Protein AF-A0A838S1E1-F1 (afdb_monomer_lite)

Secondary structure (DSSP, 8-state):
-----PPP-PPPTHHHHHHHHHHHHHHHHTTS-SSTT---SSEEEEEEEEEEEETTEEEEEEEEEEEETT--------TTSSHHHHHHHHTTSS--SEEEEEETTEE-TT--HHHHHTTT-----SS----TTS-HHHHHHTT-S--GGGSHHHHH--

Radius of gyration: 21.14 Å; chains: 1; bounding box: 51×44×70 Å

Foldseek 3Di:
DDDDPDDDDDPDPVVVVLVVLAVVQCVQCVPWDPDQQTDHPAFQKKWAQFWADDPHRTQDGHHIDTDHPSDDDDDDDDPSNNPVVVVCQLQLVDATPDTFMDGNNHTPHNPHNVVSVVVPRDDDDPDPPQPPVDDPVVSVVVVDPDPLVVDPVSVVVD

Sequence (158 aa):
MPADDSPADTPSALGEQGVDRAAAARATLASVPAEPGAAKPDPILVMDGLIRAFGGLTAVDVEHLEIQRGCITGLIGPNGAGKTTLFNLLTGFDRANTGSWAYEGRSLSRLPPHRVARRGVVRTFQLTKALAKLTVLDNMRLGATGQSGESFLGALFT

pLDDT: mean 77.86, std 14.5, range [39.38, 93.69]

Structure (mmCIF, N/CA/C/O backbone):
data_AF-A0A838S1E1-F1
#
_entry.id   AF-A0A838S1E1-F1
#
loop_
_atom_site.group_PDB
_atom_site.id
_atom_site.type_symbol
_atom_site.label_atom_id
_atom_site.label_alt_id
_atom_site.label_comp_id
_atom_site.label_asym_id
_atom_site.label_entity_id
_atom_site.label_seq_id
_atom_site.pdbx_PDB_ins_code
_atom_site.Cartn_x
_atom_site.Cartn_y
_atom_site.Cartn_z
_atom_site.occupancy
_atom_site.B_iso_or_equiv
_atom_site.auth_seq_id
_atom_site.auth_comp_id
_atom_site.auth_asym_id
_atom_site.auth_atom_id
_atom_site.pdbx_PDB_model_num
ATOM 1 N N . MET A 1 1 ? -6.204 7.103 53.881 1.00 48.97 1 MET A N 1
ATOM 2 C CA . MET A 1 1 ? -6.761 6.854 52.537 1.00 48.97 1 MET A CA 1
ATOM 3 C C . MET A 1 1 ? -6.583 5.373 52.256 1.00 48.97 1 MET A C 1
ATOM 5 O O . MET A 1 1 ? -5.439 4.937 52.340 1.00 48.97 1 MET A O 1
ATOM 9 N N . PRO A 1 2 ? -7.653 4.586 52.070 1.00 39.38 2 PRO A N 1
ATOM 10 C CA . PRO A 1 2 ? -7.511 3.183 51.703 1.00 39.38 2 PRO A CA 1
ATOM 11 C C . PRO A 1 2 ? -7.062 3.074 50.240 1.00 39.38 2 PRO A C 1
ATOM 13 O O . PRO A 1 2 ? -7.379 3.945 49.430 1.00 39.38 2 PRO A O 1
ATOM 16 N N . ALA A 1 3 ? -6.265 2.047 49.955 1.00 47.91 3 ALA A N 1
ATOM 17 C CA . ALA A 1 3 ? -5.742 1.744 48.633 1.00 47.91 3 ALA A CA 1
ATOM 18 C C . ALA A 1 3 ? -6.877 1.348 47.677 1.00 47.91 3 ALA A C 1
ATOM 20 O O . ALA A 1 3 ? -7.811 0.647 48.062 1.00 47.91 3 ALA A O 1
ATOM 21 N N . ASP A 1 4 ? -6.774 1.848 46.452 1.00 48.44 4 ASP A N 1
ATOM 22 C CA . ASP A 1 4 ? -7.664 1.588 45.329 1.00 48.44 4 ASP A CA 1
ATOM 23 C C . ASP A 1 4 ? -7.333 0.199 44.753 1.00 48.44 4 ASP A C 1
ATOM 25 O O . ASP A 1 4 ? -6.337 0.032 44.047 1.00 48.44 4 ASP A O 1
ATOM 29 N N . ASP A 1 5 ? -8.117 -0.817 45.125 1.00 52.19 5 ASP A N 1
ATOM 30 C CA . ASP A 1 5 ? -8.078 -2.153 44.517 1.00 52.19 5 ASP A CA 1
ATOM 31 C C . ASP A 1 5 ? -8.711 -2.066 43.117 1.00 52.19 5 ASP A C 1
ATOM 33 O O . ASP A 1 5 ? -9.897 -2.333 42.911 1.00 52.19 5 ASP A O 1
ATOM 37 N N . SER A 1 6 ? -7.913 -1.652 42.131 1.00 52.19 6 SER A N 1
ATOM 38 C CA . SER A 1 6 ? -8.286 -1.766 40.720 1.00 52.19 6 SER A CA 1
ATOM 39 C C . SER A 1 6 ? -8.284 -3.247 40.304 1.00 52.19 6 SER A C 1
ATOM 41 O O . SER A 1 6 ? -7.267 -3.923 40.480 1.00 52.19 6 SER A O 1
ATOM 43 N N . PRO A 1 7 ? -9.382 -3.782 39.737 1.00 46.78 7 PRO A N 1
ATOM 44 C CA . PRO A 1 7 ? -9.420 -5.159 39.263 1.00 46.78 7 PRO A CA 1
ATOM 45 C C . PRO A 1 7 ? -8.443 -5.345 38.098 1.00 46.78 7 PRO A C 1
ATOM 47 O O . PRO A 1 7 ? -8.386 -4.531 37.177 1.00 46.78 7 PRO A O 1
ATOM 50 N N . ALA A 1 8 ? -7.671 -6.429 38.166 1.00 48.38 8 ALA A N 1
ATOM 51 C CA . ALA A 1 8 ? -6.678 -6.817 37.175 1.00 48.38 8 ALA A CA 1
ATOM 52 C C . ALA A 1 8 ? -7.254 -6.839 35.747 1.00 48.38 8 ALA A C 1
ATOM 54 O O . ALA A 1 8 ? -8.333 -7.390 35.510 1.00 48.38 8 ALA A O 1
ATOM 55 N N . ASP A 1 9 ? -6.489 -6.272 34.809 1.00 48.88 9 ASP A N 1
ATOM 56 C CA . ASP A 1 9 ? -6.715 -6.343 33.365 1.00 48.88 9 ASP A CA 1
ATOM 57 C C . ASP A 1 9 ? -7.001 -7.791 32.951 1.00 48.88 9 ASP A C 1
ATOM 59 O O . ASP A 1 9 ? -6.117 -8.650 32.912 1.00 48.88 9 ASP A O 1
ATOM 63 N N . THR A 1 10 ? -8.263 -8.071 32.632 1.00 47.47 10 THR A N 1
ATOM 64 C CA . THR A 1 10 ? -8.626 -9.324 31.974 1.00 47.47 10 THR A CA 1
ATOM 65 C C . THR A 1 10 ? -8.021 -9.286 30.569 1.00 47.47 10 THR A C 1
ATOM 67 O O . THR A 1 10 ? -8.287 -8.324 29.840 1.00 47.47 10 THR A O 1
ATOM 70 N N . PRO A 1 11 ? -7.211 -10.280 30.154 1.00 43.88 11 PRO A N 1
ATOM 71 C CA . PRO A 1 11 ? -6.632 -10.295 28.819 1.00 43.88 11 PRO A CA 1
ATOM 72 C C . PRO A 1 11 ? -7.745 -10.201 27.772 1.00 43.88 11 PRO A C 1
ATOM 74 O O . PRO A 1 11 ? -8.660 -11.019 27.708 1.00 43.88 11 PRO A O 1
ATOM 77 N N . SER A 1 12 ? -7.680 -9.130 26.984 1.00 47.31 12 SER A N 1
ATOM 78 C CA . SER A 1 12 ? -8.642 -8.804 25.939 1.00 47.31 12 SER A CA 1
ATOM 79 C C . SER A 1 12 ? -8.772 -9.955 24.937 1.00 47.31 12 SER A C 1
ATOM 81 O O . SER A 1 12 ? -7.791 -10.344 24.300 1.00 47.31 12 SER A O 1
ATOM 83 N N . ALA A 1 13 ? -10.001 -10.436 24.728 1.00 45.81 13 ALA A N 1
ATOM 84 C CA . ALA A 1 13 ? -10.375 -11.455 23.739 1.00 45.81 13 ALA A CA 1
ATOM 85 C C . ALA A 1 13 ? -9.948 -11.127 22.285 1.00 45.81 13 ALA A C 1
ATOM 87 O O . ALA A 1 13 ? -10.034 -11.972 21.396 1.00 45.81 13 ALA A O 1
ATOM 88 N N . LEU A 1 14 ? -9.463 -9.906 22.025 1.00 48.88 14 LEU A N 1
ATOM 89 C CA . LEU A 1 14 ? -8.855 -9.503 20.754 1.00 48.88 14 LEU A CA 1
ATOM 90 C C . LEU A 1 14 ? -7.480 -10.156 20.517 1.00 48.88 14 LEU A C 1
ATOM 92 O O . LEU A 1 14 ? -7.092 -10.343 19.364 1.00 48.88 14 LEU A O 1
ATOM 96 N N . GLY A 1 15 ? -6.748 -10.506 21.581 1.00 47.75 15 GLY A N 1
ATOM 97 C CA . GLY A 1 15 ? -5.414 -11.107 21.491 1.00 47.75 15 GLY A CA 1
ATOM 98 C C . GLY A 1 15 ? -5.441 -12.542 20.964 1.00 47.75 15 GLY A C 1
ATOM 99 O O . GLY A 1 15 ? -4.687 -12.878 20.052 1.00 47.75 15 GLY A O 1
ATOM 100 N N . GLU A 1 16 ? -6.360 -13.366 21.468 1.00 52.41 16 GLU A N 1
ATOM 101 C CA . GLU A 1 16 ? -6.484 -14.774 21.064 1.00 52.41 16 GLU A CA 1
ATOM 102 C C . GLU A 1 16 ? -6.989 -14.914 19.619 1.00 52.41 16 GLU A C 1
ATOM 104 O O . GLU A 1 16 ? -6.443 -15.693 18.838 1.00 52.41 16 GLU A O 1
ATOM 109 N N . GLN A 1 17 ? -7.936 -14.062 19.205 1.00 58.09 17 GLN A N 1
ATOM 110 C CA . GLN A 1 17 ? -8.415 -14.005 17.816 1.00 58.09 17 GLN A CA 1
ATOM 111 C C . GLN A 1 17 ? -7.329 -13.556 16.822 1.00 58.09 17 GLN A C 1
ATOM 113 O O . GLN A 1 17 ? -7.362 -13.932 15.649 1.00 58.09 17 GLN A O 1
ATOM 118 N N . GLY A 1 18 ? -6.376 -12.726 17.258 1.00 60.50 18 GLY A N 1
ATOM 119 C CA . GLY A 1 18 ? -5.276 -12.251 16.415 1.00 60.50 18 GLY A CA 1
ATOM 120 C C . GLY A 1 18 ? -4.251 -13.342 16.100 1.00 60.50 18 GLY A C 1
ATOM 121 O O . GLY A 1 18 ? -3.780 -13.435 14.964 1.00 60.50 18 GLY A O 1
ATOM 122 N N . VAL A 1 19 ? -3.936 -14.188 17.085 1.00 65.00 19 VAL A N 1
ATOM 123 C CA . VAL A 1 19 ? -2.981 -15.297 16.935 1.00 65.00 19 VAL A CA 1
ATOM 124 C C . VAL A 1 19 ? -3.548 -16.388 16.024 1.00 65.00 19 VAL A C 1
ATOM 126 O O . VAL A 1 19 ? -2.849 -16.846 15.119 1.00 65.00 19 VAL A O 1
ATOM 129 N N . ASP A 1 20 ? -4.826 -16.732 16.194 1.00 75.25 20 ASP A N 1
ATOM 130 C CA . ASP A 1 20 ? -5.512 -17.734 15.369 1.00 75.25 20 ASP A CA 1
ATOM 131 C C . ASP A 1 20 ? -5.580 -17.308 13.887 1.00 75.25 20 ASP A C 1
ATOM 133 O O . ASP A 1 20 ? -5.198 -18.047 12.976 1.00 75.25 20 ASP A O 1
ATOM 137 N N . ARG A 1 21 ? -5.904 -16.032 13.626 1.00 76.56 21 ARG A N 1
ATOM 138 C CA . ARG A 1 21 ? -5.889 -15.467 12.262 1.00 76.56 21 ARG A CA 1
ATOM 139 C C . ARG A 1 21 ? -4.508 -15.498 11.614 1.00 76.56 21 ARG A C 1
ATOM 141 O O . ARG A 1 21 ? -4.404 -15.774 10.421 1.00 76.56 21 ARG A O 1
ATOM 148 N N . ALA A 1 22 ? -3.448 -15.218 12.371 1.00 75.81 22 ALA A N 1
ATOM 149 C CA . ALA A 1 22 ? -2.085 -15.253 11.846 1.00 75.81 22 ALA A CA 1
ATOM 150 C C . ALA A 1 22 ? -1.634 -16.683 11.503 1.00 75.81 22 ALA A C 1
ATOM 152 O O . ALA A 1 22 ? -0.942 -16.881 10.501 1.00 75.81 22 ALA A O 1
ATOM 153 N N . ALA A 1 23 ? -2.030 -17.676 12.304 1.00 81.25 23 ALA A N 1
ATOM 154 C CA . ALA A 1 23 ? -1.767 -19.084 12.022 1.00 81.25 23 ALA A CA 1
ATOM 155 C C . ALA A 1 23 ? -2.521 -19.554 10.767 1.00 81.25 23 ALA A C 1
ATOM 157 O O . ALA A 1 23 ? -1.907 -20.123 9.862 1.00 81.25 23 ALA A O 1
ATOM 158 N N . ALA A 1 24 ? -3.812 -19.224 10.659 1.00 82.56 24 ALA A N 1
ATOM 159 C CA . ALA A 1 24 ? -4.626 -19.521 9.482 1.00 82.56 24 ALA A CA 1
ATOM 160 C C . ALA A 1 24 ? -4.062 -18.869 8.206 1.00 82.56 24 ALA A C 1
ATOM 162 O O . ALA A 1 24 ? -3.929 -19.529 7.179 1.00 82.56 24 ALA A O 1
ATOM 163 N N . ALA A 1 25 ? -3.640 -17.603 8.281 1.00 80.81 25 ALA A N 1
ATOM 164 C CA . ALA A 1 25 ? -2.997 -16.893 7.176 1.00 80.81 25 ALA A CA 1
ATOM 165 C C . ALA A 1 25 ? -1.723 -17.602 6.677 1.00 80.81 25 ALA A C 1
ATOM 167 O O . ALA A 1 25 ? -1.518 -17.740 5.469 1.00 80.81 25 ALA A O 1
ATOM 168 N N . ARG A 1 26 ? -0.872 -18.083 7.595 1.00 81.75 26 ARG A N 1
ATOM 169 C CA . ARG A 1 26 ? 0.338 -18.844 7.239 1.00 81.75 26 ARG A CA 1
ATOM 170 C C . ARG A 1 26 ? 0.004 -20.187 6.605 1.00 81.75 26 ARG A C 1
ATOM 172 O O . ARG A 1 26 ? 0.649 -20.550 5.630 1.00 81.75 26 ARG A O 1
ATOM 179 N N . ALA A 1 27 ? -0.991 -20.899 7.132 1.00 85.56 27 ALA A N 1
ATOM 180 C CA . ALA A 1 27 ? -1.429 -22.175 6.575 1.00 85.56 27 ALA A CA 1
ATOM 181 C C . ALA A 1 27 ? -1.945 -22.015 5.135 1.00 85.56 27 ALA A C 1
ATOM 183 O O . ALA A 1 27 ? -1.546 -22.774 4.256 1.00 85.56 27 ALA A O 1
ATOM 184 N N . THR A 1 28 ? -2.743 -20.977 4.868 1.00 85.12 28 THR A N 1
ATOM 185 C CA . THR A 1 28 ? -3.252 -20.661 3.522 1.00 85.12 28 THR A CA 1
ATOM 186 C C . THR A 1 28 ? -2.132 -20.335 2.532 1.00 85.12 28 THR A C 1
ATOM 188 O O . THR A 1 28 ? -2.229 -20.677 1.357 1.00 85.12 28 THR A O 1
ATOM 191 N N . LEU A 1 29 ? -1.057 -19.686 2.989 1.00 86.38 29 LEU A N 1
ATOM 192 C CA . LEU A 1 29 ? 0.087 -19.336 2.141 1.00 86.38 29 LEU A CA 1
ATOM 193 C C . LEU A 1 29 ? 1.152 -20.440 2.047 1.00 86.38 29 LEU A C 1
ATOM 195 O O . LEU A 1 29 ? 2.082 -20.297 1.260 1.00 86.38 29 LEU A O 1
ATOM 199 N N . ALA A 1 30 ? 1.036 -21.536 2.802 1.00 86.62 30 ALA A N 1
ATOM 200 C CA . ALA A 1 30 ? 2.058 -22.585 2.850 1.00 86.62 30 ALA A CA 1
ATOM 201 C C . ALA A 1 30 ? 2.256 -23.311 1.506 1.00 86.62 30 ALA A C 1
ATOM 203 O O . ALA A 1 30 ? 3.349 -23.798 1.228 1.00 86.62 30 ALA A O 1
ATOM 204 N N . SER A 1 31 ? 1.214 -23.377 0.676 1.00 84.81 31 SER A N 1
ATOM 205 C CA . SER A 1 31 ? 1.249 -23.984 -0.660 1.00 84.81 31 SER A CA 1
ATOM 206 C C . SER A 1 31 ? 1.616 -23.000 -1.777 1.00 84.81 31 SER A C 1
ATOM 208 O O . SER A 1 31 ? 1.732 -23.410 -2.930 1.00 84.81 31 SER A O 1
ATOM 210 N N . VAL A 1 32 ? 1.783 -21.710 -1.463 1.00 88.69 32 VAL A N 1
ATOM 211 C CA . VAL A 1 32 ? 2.047 -20.665 -2.458 1.00 88.69 32 VAL A CA 1
ATOM 212 C C . VAL A 1 32 ? 3.549 -20.602 -2.765 1.00 88.69 32 VAL A C 1
ATOM 214 O O . VAL A 1 32 ? 4.346 -20.439 -1.838 1.00 88.69 32 VAL A O 1
ATOM 217 N N . PRO A 1 33 ? 3.959 -20.668 -4.045 1.00 89.06 33 PRO A N 1
ATOM 218 C CA . PRO A 1 33 ? 5.354 -20.496 -4.438 1.00 89.06 33 PRO A CA 1
ATOM 219 C C . PRO A 1 33 ? 5.936 -19.152 -3.976 1.00 89.06 33 PRO A C 1
ATOM 221 O O . PRO A 1 33 ? 5.290 -18.105 -4.066 1.00 89.06 33 PRO A O 1
ATOM 224 N N . ALA A 1 34 ? 7.185 -19.165 -3.505 1.00 86.06 34 ALA A N 1
ATOM 225 C CA . ALA A 1 34 ? 7.914 -17.971 -3.072 1.00 86.06 34 ALA A CA 1
ATOM 226 C C . ALA A 1 34 ? 8.580 -17.241 -4.255 1.00 86.06 34 ALA A C 1
ATOM 228 O O . ALA A 1 34 ? 9.765 -16.915 -4.211 1.00 86.06 34 ALA A O 1
ATOM 229 N N . GLU A 1 35 ? 7.817 -17.003 -5.320 1.00 89.50 35 GLU A N 1
ATOM 230 C CA . GLU A 1 35 ? 8.267 -16.312 -6.529 1.00 89.50 35 GLU A CA 1
ATOM 231 C C . GLU A 1 35 ? 7.473 -15.013 -6.761 1.00 89.50 35 GLU A C 1
ATOM 233 O O . GLU A 1 35 ? 6.309 -14.903 -6.345 1.00 89.50 35 GLU A O 1
ATOM 238 N N . PRO A 1 36 ? 8.085 -13.991 -7.387 1.00 84.31 36 PRO A N 1
ATOM 239 C CA . PRO A 1 36 ? 7.375 -12.775 -7.768 1.00 84.31 36 PRO A CA 1
ATOM 240 C C . PRO A 1 36 ? 6.177 -13.099 -8.665 1.00 84.31 36 PRO A C 1
ATOM 242 O O . PRO A 1 36 ? 6.303 -13.862 -9.615 1.00 84.31 36 PRO A O 1
ATOM 245 N N . GLY A 1 37 ? 5.013 -12.524 -8.360 1.00 84.38 37 GLY A N 1
ATOM 246 C CA . GLY A 1 37 ? 3.801 -12.752 -9.152 1.00 84.38 37 GLY A CA 1
ATOM 247 C C . GLY A 1 37 ? 3.122 -14.109 -8.931 1.00 84.38 37 GLY A C 1
ATOM 248 O O . GLY A 1 37 ? 2.204 -14.437 -9.672 1.00 84.38 37 GLY A O 1
ATOM 249 N N . ALA A 1 38 ? 3.508 -14.898 -7.920 1.00 89.06 38 ALA A N 1
ATOM 250 C CA . ALA A 1 38 ? 2.787 -16.133 -7.609 1.00 89.06 38 ALA A CA 1
ATOM 251 C C . ALA A 1 38 ? 1.298 -15.863 -7.325 1.00 89.06 38 ALA A C 1
ATOM 253 O O . ALA A 1 38 ? 0.976 -15.017 -6.480 1.00 89.06 38 ALA A O 1
ATOM 254 N N . ALA A 1 39 ? 0.414 -16.635 -7.956 1.00 89.88 39 ALA A N 1
ATOM 255 C CA . ALA A 1 39 ? -1.023 -16.569 -7.717 1.00 89.88 39 ALA A CA 1
ATOM 256 C C . ALA A 1 39 ? -1.369 -16.894 -6.253 1.00 89.88 39 ALA A C 1
ATOM 258 O O . ALA A 1 39 ? -0.724 -17.723 -5.598 1.00 89.88 39 ALA A O 1
ATOM 259 N N . LYS A 1 40 ? -2.382 -16.218 -5.717 1.00 91.44 40 LYS A N 1
ATOM 260 C CA . LYS A 1 40 ? -2.868 -16.366 -4.345 1.00 91.44 40 LYS A CA 1
ATOM 261 C C . LYS A 1 40 ? -4.234 -17.071 -4.348 1.00 91.44 40 LYS A C 1
ATOM 263 O O . LYS A 1 40 ? -5.030 -16.832 -5.249 1.00 91.44 40 LYS A O 1
ATOM 268 N N . PRO A 1 41 ? -4.537 -17.932 -3.357 1.00 88.44 41 PRO A N 1
ATOM 269 C CA . PRO A 1 41 ? -5.815 -18.653 -3.304 1.00 88.44 41 PRO A CA 1
ATOM 270 C C . PRO A 1 41 ? -7.065 -17.761 -3.219 1.00 88.44 41 PRO A C 1
ATOM 272 O O . PRO A 1 41 ? -8.091 -18.093 -3.803 1.00 88.44 41 PRO A O 1
ATOM 275 N N . ASP A 1 42 ? -6.997 -16.645 -2.487 1.00 90.00 42 ASP A N 1
ATOM 276 C CA . ASP A 1 42 ? -8.068 -15.639 -2.405 1.00 90.00 42 ASP A CA 1
ATOM 277 C C . ASP A 1 42 ? -7.443 -14.229 -2.424 1.00 90.00 42 ASP A C 1
ATOM 279 O O . ASP A 1 42 ? -7.157 -13.641 -1.368 1.00 90.00 42 ASP A O 1
ATOM 283 N N . PRO A 1 43 ? -7.145 -13.695 -3.625 1.00 91.88 43 PRO A N 1
ATOM 284 C CA . PRO A 1 43 ? -6.534 -12.389 -3.767 1.00 91.88 43 PRO A CA 1
ATOM 285 C C . PRO A 1 43 ? -7.578 -11.295 -3.519 1.00 91.88 43 PRO A C 1
ATOM 287 O O . PRO A 1 43 ? -8.529 -11.106 -4.278 1.00 91.88 43 PRO A O 1
ATOM 290 N N . ILE A 1 44 ? -7.381 -10.514 -2.455 1.00 93.69 44 ILE A N 1
ATOM 291 C CA . ILE A 1 44 ? -8.214 -9.339 -2.180 1.00 93.69 44 ILE A CA 1
ATOM 292 C C . ILE A 1 44 ? -7.850 -8.173 -3.099 1.00 93.69 44 ILE A C 1
ATOM 294 O O . ILE A 1 44 ? -8.711 -7.361 -3.441 1.00 93.69 44 ILE A O 1
ATOM 298 N N . LEU A 1 45 ? -6.581 -8.077 -3.493 1.00 92.88 45 LEU A N 1
ATOM 299 C CA . LEU A 1 45 ? -6.076 -7.025 -4.360 1.00 92.88 45 LEU A CA 1
ATOM 300 C C . LEU A 1 45 ? -5.205 -7.643 -5.445 1.00 92.88 45 LEU A C 1
ATOM 302 O O . LEU A 1 45 ? -4.278 -8.388 -5.135 1.00 92.88 45 LEU A O 1
ATOM 306 N N . VAL A 1 46 ? -5.498 -7.293 -6.693 1.00 93.69 46 VAL A N 1
ATOM 307 C CA . VAL A 1 46 ? -4.779 -7.756 -7.884 1.00 93.69 46 VAL A CA 1
ATOM 308 C C . VAL A 1 46 ? -4.313 -6.535 -8.667 1.00 93.69 46 VAL A C 1
ATOM 310 O O . VAL A 1 46 ? -5.073 -5.572 -8.821 1.00 93.69 46 VAL A O 1
ATOM 313 N N . MET A 1 47 ? -3.065 -6.553 -9.125 1.00 92.94 47 MET A N 1
ATOM 314 C CA . MET A 1 47 ? -2.477 -5.532 -9.989 1.00 92.94 47 MET A CA 1
ATOM 315 C C . MET A 1 47 ? -1.848 -6.193 -11.209 1.00 92.94 47 MET A C 1
ATOM 317 O O . MET A 1 47 ? -1.037 -7.102 -11.052 1.00 92.94 47 MET A O 1
ATOM 321 N N . ASP A 1 48 ? -2.157 -5.666 -12.390 1.00 92.25 48 ASP A N 1
ATOM 322 C CA . ASP A 1 48 ? -1.680 -6.190 -13.670 1.00 92.25 48 ASP A CA 1
ATOM 323 C C . ASP A 1 48 ? -1.097 -5.061 -14.523 1.00 92.25 48 ASP A C 1
ATOM 325 O O . ASP A 1 48 ? -1.786 -4.079 -14.841 1.00 92.25 48 ASP A O 1
ATOM 329 N N . GLY A 1 49 ? 0.179 -5.202 -14.890 1.00 90.69 49 GLY A N 1
ATOM 330 C CA . GLY A 1 49 ? 0.918 -4.293 -15.770 1.00 90.69 49 GLY A CA 1
ATOM 331 C C . GLY A 1 49 ? 0.931 -2.840 -15.295 1.00 90.69 49 GLY A C 1
ATOM 332 O O . GLY A 1 49 ? 0.815 -1.917 -16.109 1.00 90.69 49 GLY A O 1
ATOM 333 N N . LEU A 1 50 ? 0.978 -2.622 -13.978 1.00 90.94 50 LEU A N 1
ATOM 334 C CA . LEU A 1 50 ? 0.834 -1.310 -13.361 1.00 90.94 50 LEU A CA 1
ATOM 335 C C . LEU A 1 50 ? 2.142 -0.521 -13.476 1.00 90.94 50 LEU A C 1
ATOM 337 O O . LEU A 1 50 ? 3.095 -0.762 -12.735 1.00 90.94 50 LEU A O 1
ATOM 341 N N . ILE A 1 51 ? 2.157 0.476 -14.363 1.00 91.50 51 ILE A N 1
ATOM 342 C CA . ILE A 1 51 ? 3.328 1.335 -14.578 1.00 91.50 51 ILE A CA 1
ATOM 343 C C . ILE A 1 51 ? 2.996 2.774 -14.203 1.00 91.50 51 ILE A C 1
ATOM 345 O O . ILE A 1 51 ? 1.976 3.339 -14.617 1.00 91.50 51 ILE A O 1
ATOM 349 N N . ARG A 1 52 ? 3.896 3.401 -13.442 1.00 90.25 52 ARG A N 1
ATOM 350 C CA . ARG A 1 52 ? 3.860 4.833 -13.142 1.00 90.25 52 ARG A CA 1
ATOM 351 C C . ARG A 1 52 ? 5.221 5.469 -13.387 1.00 90.25 52 ARG A C 1
ATOM 353 O O . ARG A 1 52 ? 6.197 5.126 -12.722 1.00 90.25 52 ARG A O 1
ATOM 360 N N . ALA A 1 53 ? 5.250 6.456 -14.276 1.00 89.94 53 ALA A N 1
ATOM 361 C CA . ALA A 1 53 ? 6.428 7.249 -14.596 1.00 89.94 53 ALA A CA 1
ATOM 362 C C . ALA A 1 53 ? 6.206 8.745 -14.319 1.00 89.94 53 ALA A C 1
ATOM 364 O O . ALA A 1 53 ? 5.116 9.280 -14.530 1.00 89.94 53 ALA A O 1
ATOM 365 N N . PHE A 1 54 ? 7.261 9.430 -13.878 1.00 86.94 54 PHE A N 1
ATOM 366 C CA . PHE A 1 54 ? 7.295 10.876 -13.659 1.00 86.94 54 PHE A CA 1
ATOM 367 C C . PHE A 1 54 ? 8.399 11.497 -14.509 1.00 86.94 54 PHE A C 1
ATOM 369 O O . PHE A 1 54 ? 9.572 11.212 -14.291 1.00 86.94 54 PHE A O 1
ATOM 376 N N . GLY A 1 55 ? 8.035 12.344 -15.477 1.00 78.44 55 GLY A N 1
ATOM 377 C CA . GLY A 1 55 ? 9.009 13.128 -16.252 1.00 78.44 55 GLY A CA 1
ATOM 378 C C . GLY A 1 55 ? 10.102 12.302 -16.947 1.00 78.44 55 GLY A C 1
ATOM 379 O O . GLY A 1 55 ? 11.206 12.801 -17.119 1.00 78.44 55 GLY A O 1
ATOM 380 N N . GLY A 1 56 ? 9.815 11.044 -17.302 1.00 79.31 56 GLY A N 1
ATOM 381 C CA . GLY A 1 56 ? 10.769 10.110 -17.917 1.00 79.31 56 GLY A CA 1
ATOM 382 C C . GLY A 1 56 ? 11.385 9.076 -16.966 1.00 79.31 56 GLY A C 1
ATOM 383 O O . GLY A 1 56 ? 11.995 8.124 -17.437 1.00 79.31 56 GLY A O 1
ATOM 384 N N . LEU A 1 57 ? 11.190 9.202 -15.649 1.00 85.38 57 LEU A N 1
ATOM 385 C CA . LEU A 1 57 ? 11.629 8.211 -14.663 1.00 85.38 57 LEU A CA 1
ATOM 386 C C . LEU A 1 57 ? 10.487 7.251 -14.311 1.00 85.38 57 LEU A C 1
ATOM 388 O O . LEU A 1 57 ? 9.478 7.679 -13.744 1.00 85.38 57 LEU A O 1
ATOM 392 N N . THR A 1 58 ? 10.651 5.956 -14.583 1.00 87.81 58 THR A N 1
ATOM 393 C CA . THR A 1 58 ? 9.722 4.916 -14.115 1.00 87.81 58 THR A CA 1
ATOM 394 C C . THR A 1 58 ? 9.879 4.731 -12.608 1.00 87.81 58 THR A C 1
ATOM 396 O O . THR A 1 58 ? 10.902 4.249 -12.134 1.00 87.81 58 THR A O 1
ATOM 399 N N . ALA A 1 59 ? 8.874 5.156 -11.842 1.00 88.50 59 ALA A N 1
ATOM 400 C CA . ALA A 1 59 ? 8.879 5.070 -10.384 1.00 88.50 59 ALA A CA 1
ATOM 401 C C . ALA A 1 59 ? 8.261 3.769 -9.865 1.00 88.50 59 ALA A C 1
ATOM 403 O O . ALA A 1 59 ? 8.617 3.329 -8.778 1.00 88.50 59 ALA A O 1
ATOM 404 N N . VAL A 1 60 ? 7.312 3.187 -10.599 1.00 90.50 60 VAL A N 1
ATOM 405 C CA . VAL A 1 60 ? 6.695 1.893 -10.285 1.00 90.50 60 VAL A CA 1
ATOM 406 C C . VAL A 1 60 ? 6.554 1.121 -11.584 1.00 90.50 60 VAL A C 1
ATOM 408 O O . VAL A 1 60 ? 6.017 1.661 -12.551 1.00 90.50 60 VAL A O 1
ATOM 411 N N . ASP A 1 61 ? 7.019 -0.121 -11.566 1.00 91.50 61 ASP A N 1
ATOM 412 C CA . ASP A 1 61 ? 6.873 -1.093 -12.641 1.00 91.50 61 ASP A CA 1
ATOM 413 C C . ASP A 1 61 ? 6.501 -2.434 -12.001 1.00 91.50 61 ASP A C 1
ATOM 415 O O . ASP A 1 61 ? 7.306 -3.033 -11.284 1.00 91.50 61 ASP A O 1
ATOM 419 N N . VAL A 1 62 ? 5.235 -2.826 -12.135 1.00 89.19 62 VAL A N 1
ATOM 420 C CA . VAL A 1 62 ? 4.696 -4.062 -11.561 1.00 89.19 62 VAL A CA 1
ATOM 421 C C . VAL A 1 62 ? 4.039 -4.850 -12.679 1.00 89.19 62 VAL A C 1
ATOM 423 O O . VAL A 1 62 ? 2.978 -4.467 -13.169 1.00 89.19 62 VAL A O 1
ATOM 426 N N . GLU A 1 63 ? 4.657 -5.967 -13.051 1.00 91.00 63 GLU A N 1
ATOM 427 C CA . GLU A 1 63 ? 4.117 -6.874 -14.063 1.00 91.00 63 GLU A CA 1
ATOM 428 C C . GLU A 1 63 ? 2.836 -7.551 -13.567 1.00 91.00 63 GLU A C 1
ATOM 430 O O . GLU A 1 63 ? 1.779 -7.392 -14.174 1.00 91.00 63 GLU A O 1
ATOM 435 N N . HIS A 1 64 ? 2.907 -8.235 -12.425 1.00 92.44 64 HIS A N 1
ATOM 436 C CA . HIS A 1 64 ? 1.754 -8.849 -11.779 1.00 92.44 64 HIS A CA 1
ATOM 437 C C . HIS A 1 64 ? 1.986 -8.962 -10.268 1.00 92.44 64 HIS A C 1
ATOM 439 O O . HIS A 1 64 ? 3.063 -9.364 -9.816 1.00 92.44 64 HIS A O 1
ATOM 445 N N . LEU A 1 65 ? 0.990 -8.575 -9.469 1.00 92.19 65 LEU A N 1
ATOM 446 C CA . LEU A 1 65 ? 1.057 -8.645 -8.011 1.00 92.19 65 LEU A CA 1
ATOM 447 C C . LEU A 1 65 ? -0.312 -8.935 -7.403 1.00 92.19 65 LEU A C 1
ATOM 449 O O . LEU A 1 65 ? -1.275 -8.203 -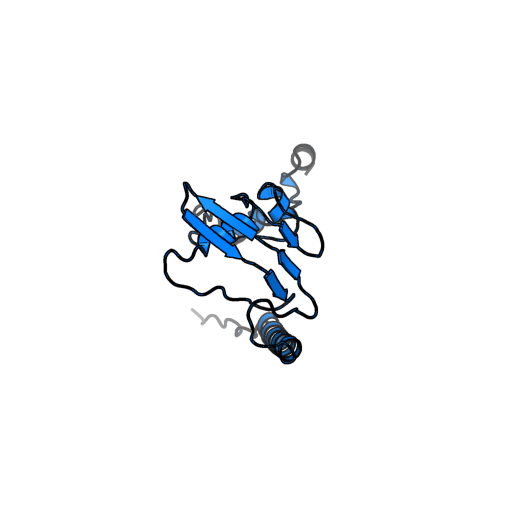7.630 1.00 92.19 65 LEU A O 1
ATOM 453 N N . GLU A 1 66 ? -0.346 -9.928 -6.519 1.00 93.31 66 GLU A N 1
ATOM 454 C CA . GLU A 1 66 ? -1.539 -10.314 -5.773 1.00 93.31 66 GLU A CA 1
ATOM 455 C C . GLU A 1 66 ? -1.316 -10.250 -4.261 1.00 93.31 66 GLU A C 1
ATOM 457 O O . GLU A 1 66 ? -0.301 -10.713 -3.727 1.00 93.31 66 GLU A O 1
ATOM 462 N N . ILE A 1 67 ? -2.301 -9.696 -3.555 1.00 92.25 67 ILE A N 1
ATOM 463 C CA . ILE A 1 67 ? -2.348 -9.626 -2.094 1.00 92.25 67 ILE A CA 1
ATOM 464 C C . ILE A 1 67 ? -3.462 -10.546 -1.607 1.00 92.25 67 ILE A C 1
ATOM 466 O O . ILE A 1 67 ? -4.618 -10.384 -1.988 1.00 92.25 67 ILE A O 1
ATOM 470 N N . GLN A 1 68 ? -3.115 -11.479 -0.724 1.00 91.38 68 GLN A N 1
ATOM 471 C CA . GLN A 1 68 ? -4.042 -12.439 -0.129 1.00 91.38 68 GLN A CA 1
ATOM 472 C C . GLN A 1 68 ? -4.940 -11.778 0.926 1.00 91.38 68 GLN A C 1
ATOM 474 O O . GLN A 1 68 ? -4.470 -11.027 1.786 1.00 91.38 68 GLN A O 1
ATOM 479 N N . ARG A 1 69 ? -6.234 -12.108 0.912 1.00 90.19 69 ARG A N 1
ATOM 480 C CA . ARG A 1 69 ? -7.180 -11.698 1.955 1.00 90.19 69 ARG A CA 1
ATOM 481 C C . ARG A 1 69 ? -6.773 -12.241 3.323 1.00 90.19 69 ARG A C 1
ATOM 483 O O . ARG A 1 69 ? -6.419 -13.408 3.455 1.00 90.19 69 ARG A O 1
ATOM 490 N N . GLY A 1 70 ? -6.889 -11.402 4.355 1.00 87.25 70 GLY A N 1
ATOM 491 C CA . GLY A 1 70 ? -6.656 -11.807 5.748 1.00 87.25 70 GLY A CA 1
ATOM 492 C C . GLY A 1 70 ? -5.181 -11.956 6.129 1.00 87.25 70 GLY A C 1
ATOM 493 O O . GLY A 1 70 ? -4.885 -12.292 7.272 1.00 87.25 70 GLY A O 1
ATOM 494 N N . CYS A 1 71 ? -4.261 -11.664 5.207 1.00 87.00 71 CYS A N 1
ATOM 495 C CA . CYS A 1 71 ? -2.825 -11.709 5.444 1.00 87.00 71 CYS A CA 1
ATOM 496 C C . CYS A 1 71 ? -2.240 -10.298 5.578 1.00 87.00 71 CYS A C 1
ATOM 498 O O . CYS A 1 71 ? -2.685 -9.352 4.927 1.00 87.00 71 CYS A O 1
ATOM 500 N N . ILE A 1 72 ? -1.198 -10.161 6.401 1.00 88.81 72 ILE A N 1
ATOM 501 C CA . ILE A 1 72 ? -0.397 -8.936 6.468 1.00 88.81 72 ILE A CA 1
ATOM 502 C C . ILE A 1 72 ? 0.707 -9.042 5.417 1.00 88.81 72 ILE A C 1
ATOM 504 O O . ILE A 1 72 ? 1.610 -9.868 5.539 1.00 88.81 72 ILE A O 1
ATOM 508 N N . THR A 1 73 ? 0.649 -8.192 4.395 1.00 88.81 73 THR A N 1
ATOM 509 C CA . THR A 1 73 ? 1.672 -8.117 3.346 1.00 88.81 73 THR A CA 1
ATOM 510 C C . THR A 1 73 ? 2.566 -6.905 3.573 1.00 88.81 73 THR A C 1
ATOM 512 O O . THR A 1 73 ? 2.096 -5.768 3.610 1.00 88.81 73 THR A O 1
ATOM 515 N N . GLY A 1 74 ? 3.868 -7.148 3.723 1.00 89.38 74 GLY A N 1
ATOM 516 C CA . GLY A 1 74 ? 4.878 -6.099 3.833 1.00 89.38 74 GLY A CA 1
ATOM 517 C C . GLY A 1 74 ? 5.501 -5.778 2.477 1.00 89.38 74 GLY A C 1
ATOM 518 O O . GLY A 1 74 ? 5.952 -6.679 1.777 1.00 89.38 74 GLY A O 1
ATOM 519 N N . LEU A 1 75 ? 5.572 -4.491 2.129 1.00 89.06 75 LEU A N 1
ATOM 520 C CA . LEU A 1 75 ? 6.340 -4.007 0.982 1.00 89.06 75 LEU A CA 1
ATOM 521 C C . LEU A 1 75 ? 7.679 -3.441 1.463 1.00 89.06 75 LEU A C 1
ATOM 523 O O . LEU A 1 75 ? 7.717 -2.408 2.135 1.00 89.06 75 LEU A O 1
ATOM 527 N N . ILE A 1 76 ? 8.776 -4.097 1.090 1.00 87.56 76 ILE A N 1
ATOM 528 C CA . ILE A 1 76 ? 10.136 -3.742 1.510 1.00 87.56 76 ILE A CA 1
ATOM 529 C C . ILE A 1 76 ? 10.956 -3.356 0.276 1.00 87.56 76 ILE A C 1
ATOM 531 O O . ILE A 1 76 ? 10.775 -3.909 -0.802 1.00 87.56 76 ILE A O 1
ATOM 535 N N . GLY A 1 77 ? 11.849 -2.379 0.421 1.00 85.62 77 GLY A N 1
ATOM 536 C CA . GLY A 1 77 ? 12.756 -1.956 -0.646 1.00 85.62 77 GLY A CA 1
ATOM 537 C C . GLY A 1 77 ? 13.582 -0.734 -0.241 1.00 85.62 77 GLY A C 1
ATOM 538 O O . GLY A 1 77 ? 13.248 -0.089 0.760 1.00 85.62 77 GLY A O 1
ATOM 539 N N . PRO A 1 78 ? 14.622 -0.366 -1.005 1.00 87.06 78 PRO A N 1
ATOM 540 C CA . PRO A 1 78 ? 15.454 0.799 -0.713 1.00 87.06 78 PRO A CA 1
ATOM 541 C C . PRO A 1 78 ? 14.668 2.118 -0.806 1.00 87.06 78 PRO A C 1
ATOM 543 O O . PRO A 1 78 ? 13.541 2.183 -1.321 1.00 87.06 78 PRO A O 1
ATOM 546 N N . ASN A 1 79 ? 15.238 3.196 -0.267 1.00 86.56 79 ASN A N 1
ATOM 547 C CA . ASN A 1 79 ? 14.674 4.535 -0.442 1.00 86.56 79 ASN A CA 1
ATOM 548 C C . ASN A 1 79 ? 14.661 4.892 -1.934 1.00 86.56 79 ASN A C 1
ATOM 550 O O . ASN A 1 79 ? 15.616 4.612 -2.647 1.00 86.56 79 ASN A O 1
ATOM 554 N N . GLY A 1 80 ? 13.551 5.458 -2.413 1.00 81.19 80 GLY A N 1
ATOM 555 C CA . GLY A 1 80 ? 13.368 5.751 -3.839 1.00 81.19 80 GLY A CA 1
ATOM 556 C C . GLY A 1 80 ? 12.839 4.591 -4.693 1.00 81.19 80 GLY A C 1
ATOM 557 O O . GLY A 1 80 ? 12.469 4.832 -5.831 1.00 81.19 80 GLY A O 1
ATOM 558 N N . ALA A 1 81 ? 12.672 3.378 -4.152 1.00 82.88 81 ALA A N 1
ATOM 559 C CA . ALA A 1 81 ? 12.131 2.220 -4.888 1.00 82.88 81 ALA A CA 1
ATOM 560 C C . ALA A 1 81 ? 10.633 2.312 -5.264 1.00 82.88 81 ALA A C 1
ATOM 562 O O . ALA A 1 81 ? 10.000 1.299 -5.530 1.00 82.88 81 ALA A O 1
ATOM 563 N N . GLY A 1 82 ? 10.009 3.489 -5.167 1.00 85.75 82 GLY A N 1
ATOM 564 C CA . GLY A 1 82 ? 8.607 3.655 -5.558 1.00 85.75 82 GLY A CA 1
ATOM 565 C C . GLY A 1 82 ? 7.554 3.190 -4.551 1.00 85.75 82 GLY A C 1
ATOM 566 O O . GLY A 1 82 ? 6.371 3.305 -4.845 1.00 85.75 82 GLY A O 1
ATOM 567 N N . LYS A 1 83 ? 7.921 2.739 -3.341 1.00 91.31 83 LYS A N 1
ATOM 568 C CA . LYS A 1 83 ? 6.952 2.282 -2.315 1.00 91.31 83 LYS A CA 1
ATOM 569 C C . LYS A 1 83 ? 5.829 3.294 -2.070 1.00 91.31 83 LYS A C 1
ATOM 571 O O . LYS A 1 83 ? 4.654 2.976 -2.214 1.00 91.31 83 LYS A O 1
ATOM 576 N N . THR A 1 84 ? 6.188 4.539 -1.751 1.00 88.94 84 THR A N 1
ATOM 577 C CA . THR A 1 84 ? 5.217 5.621 -1.521 1.00 88.94 84 THR A CA 1
ATOM 578 C C . THR A 1 84 ? 4.371 5.898 -2.762 1.00 88.94 84 THR A C 1
ATOM 580 O O . THR A 1 84 ? 3.177 6.165 -2.639 1.00 88.94 84 THR A O 1
ATOM 583 N N . THR A 1 85 ? 4.963 5.791 -3.953 1.00 90.31 85 THR A N 1
ATOM 584 C CA . THR A 1 85 ? 4.252 5.924 -5.228 1.00 90.31 85 THR A CA 1
ATOM 585 C C . THR A 1 85 ? 3.210 4.821 -5.387 1.00 90.31 85 THR A C 1
ATOM 587 O O . THR A 1 85 ? 2.059 5.131 -5.674 1.00 90.31 85 THR A O 1
ATOM 590 N N . LEU A 1 86 ? 3.561 3.561 -5.116 1.00 89.75 86 LEU A N 1
ATOM 591 C CA . LEU A 1 86 ? 2.621 2.441 -5.161 1.00 89.75 86 LEU A CA 1
ATOM 592 C C . LEU A 1 86 ? 1.454 2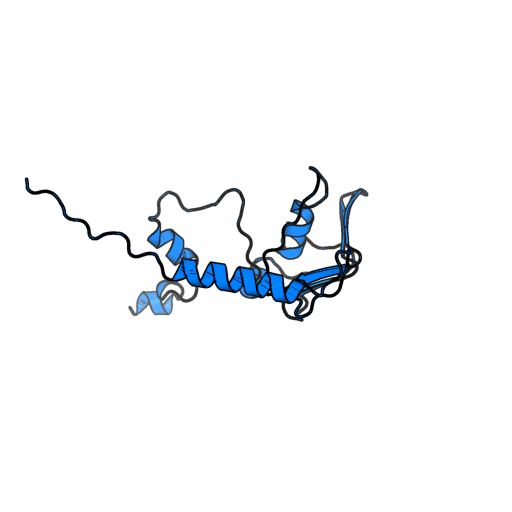.657 -4.189 1.00 89.75 86 LEU A C 1
ATOM 594 O O . LEU A 1 86 ? 0.296 2.531 -4.579 1.00 89.75 86 LEU A O 1
ATOM 598 N N . PHE A 1 87 ? 1.729 3.091 -2.955 1.00 89.25 87 PHE A N 1
ATOM 599 C CA . PHE A 1 87 ? 0.667 3.446 -2.007 1.00 89.25 87 PHE A CA 1
ATOM 600 C C . PHE A 1 87 ? -0.236 4.567 -2.532 1.00 89.25 87 PHE A C 1
ATOM 602 O O . PHE A 1 87 ? -1.451 4.499 -2.355 1.00 89.25 87 PHE A O 1
ATOM 609 N N . ASN A 1 88 ? 0.313 5.592 -3.189 1.00 88.38 88 ASN A N 1
ATOM 610 C CA . ASN A 1 88 ? -0.492 6.664 -3.780 1.00 88.38 88 ASN A CA 1
ATOM 611 C C . ASN A 1 88 ? -1.406 6.147 -4.903 1.00 88.38 88 ASN A C 1
ATOM 613 O O . ASN A 1 88 ? -2.555 6.582 -4.983 1.00 88.38 88 ASN A O 1
ATOM 617 N N . LEU A 1 89 ? -0.935 5.198 -5.719 1.00 89.25 89 LEU A N 1
ATOM 618 C CA . LEU A 1 89 ? -1.732 4.560 -6.774 1.00 89.25 89 LEU A CA 1
ATOM 619 C C . LEU A 1 89 ? -2.896 3.746 -6.192 1.00 89.25 89 LEU A C 1
ATOM 621 O O . LEU A 1 89 ? -4.040 3.924 -6.610 1.00 89.25 89 LEU A O 1
ATOM 625 N N . LEU A 1 90 ? -2.624 2.914 -5.181 1.00 87.69 90 LEU A N 1
ATOM 626 C CA . LEU A 1 90 ? -3.639 2.072 -4.529 1.00 87.69 90 LEU A CA 1
ATOM 627 C C . LEU A 1 90 ? -4.664 2.868 -3.725 1.00 87.69 90 LEU A C 1
ATOM 629 O O . LEU A 1 90 ? -5.770 2.405 -3.475 1.00 87.69 90 LEU A O 1
ATOM 633 N N . THR A 1 91 ? -4.310 4.082 -3.314 1.00 85.50 91 THR A N 1
ATOM 634 C CA . THR A 1 91 ? -5.187 4.948 -2.516 1.00 85.50 91 THR A CA 1
ATOM 635 C C . THR A 1 91 ? -5.870 6.024 -3.359 1.00 85.50 91 THR A C 1
ATOM 637 O O . THR A 1 91 ? -6.600 6.857 -2.826 1.00 85.50 91 THR A O 1
ATOM 640 N N . GLY A 1 92 ? -5.663 6.007 -4.681 1.00 83.50 92 GLY A N 1
ATOM 641 C CA . GLY A 1 92 ? -6.271 6.937 -5.634 1.00 83.50 92 GLY A CA 1
ATOM 642 C C . GLY A 1 92 ? -5.711 8.363 -5.586 1.00 83.50 92 GLY A C 1
ATOM 643 O O . GLY A 1 92 ? -6.276 9.254 -6.218 1.00 83.50 92 GLY A O 1
ATOM 644 N N . PHE A 1 93 ? -4.632 8.607 -4.831 1.00 84.19 93 PHE A N 1
ATOM 645 C CA . PHE A 1 93 ? -3.940 9.904 -4.793 1.00 84.19 93 PHE A CA 1
ATOM 646 C C . PHE A 1 93 ? -3.131 10.161 -6.064 1.00 84.19 93 PHE A C 1
ATOM 648 O O . PHE A 1 93 ? -2.840 11.311 -6.381 1.00 84.19 93 PHE A O 1
ATOM 655 N N . ASP A 1 94 ? -2.781 9.097 -6.784 1.00 85.88 94 ASP A N 1
ATOM 656 C CA . ASP A 1 94 ? -2.116 9.171 -8.073 1.00 85.88 94 ASP A CA 1
ATOM 657 C C . ASP A 1 94 ? -2.760 8.211 -9.088 1.00 85.88 94 ASP A C 1
ATOM 659 O O . ASP A 1 94 ? -3.552 7.338 -8.728 1.00 85.88 94 ASP A O 1
ATOM 663 N N . ARG A 1 95 ? -2.444 8.379 -10.374 1.00 84.94 95 ARG A N 1
ATOM 664 C CA . ARG A 1 95 ? -2.977 7.566 -11.476 1.00 84.94 95 ARG A CA 1
ATOM 665 C C . ARG A 1 95 ?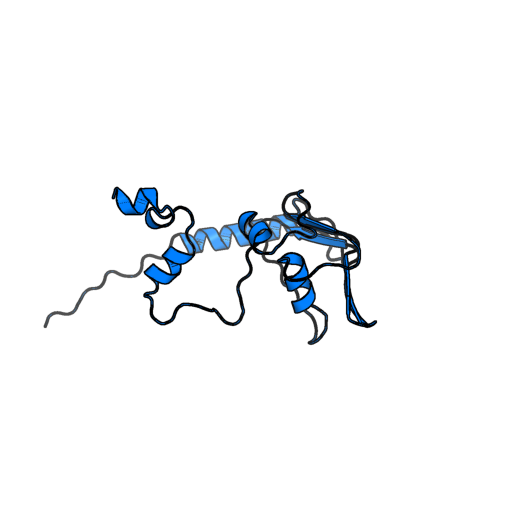 -1.855 6.830 -12.192 1.00 84.94 95 ARG A C 1
ATOM 667 O O . ARG A 1 95 ? -0.880 7.450 -12.595 1.00 84.94 95 ARG A O 1
ATOM 674 N N . ALA A 1 96 ? -2.008 5.531 -12.413 1.00 87.19 96 ALA A N 1
ATOM 675 C CA . ALA A 1 96 ? -1.059 4.789 -13.236 1.00 87.19 96 ALA A CA 1
ATOM 676 C C . ALA A 1 96 ? -1.110 5.283 -14.692 1.00 87.19 96 ALA A C 1
ATOM 678 O O . ALA A 1 96 ? -2.162 5.727 -15.165 1.00 87.19 96 ALA A O 1
ATOM 679 N N . ASN A 1 97 ? 0.026 5.229 -15.387 1.00 88.44 97 ASN A N 1
ATOM 680 C CA . ASN A 1 97 ? 0.104 5.518 -16.817 1.00 88.44 97 ASN A CA 1
ATOM 681 C C . ASN A 1 97 ? -0.523 4.372 -17.619 1.00 88.44 97 ASN A C 1
ATOM 683 O O . ASN A 1 97 ? -1.316 4.617 -18.526 1.00 88.44 97 ASN A O 1
ATOM 687 N N . THR A 1 98 ? -0.204 3.134 -17.240 1.00 88.31 98 THR A N 1
ATOM 688 C CA . THR A 1 98 ? -0.731 1.903 -17.838 1.00 88.31 98 THR A CA 1
ATOM 689 C C . THR A 1 98 ? -1.065 0.880 -16.755 1.00 88.31 98 THR A C 1
ATOM 691 O O . THR A 1 98 ? -0.687 1.043 -15.592 1.00 88.31 98 THR A O 1
ATOM 694 N N . GLY A 1 99 ? -1.793 -0.162 -17.151 1.00 88.19 99 GLY A N 1
ATOM 695 C CA . GLY A 1 99 ? -2.221 -1.232 -16.259 1.00 88.19 99 GLY A CA 1
ATOM 696 C C . GLY A 1 99 ? -3.495 -0.922 -15.495 1.00 88.19 99 GLY A C 1
ATOM 697 O O . GLY A 1 99 ? -4.117 0.140 -15.634 1.00 88.19 99 GLY A O 1
ATOM 698 N N . SER A 1 100 ? -3.895 -1.889 -14.682 1.00 89.25 100 SER A N 1
ATOM 699 C CA . SER A 1 100 ? -5.064 -1.769 -13.826 1.00 89.25 100 SER A CA 1
ATOM 700 C C . SER A 1 100 ? -4.849 -2.490 -12.510 1.00 89.25 100 SER A C 1
ATOM 702 O O . SER A 1 100 ? -4.003 -3.369 -12.383 1.00 89.25 100 SER A O 1
ATOM 704 N N . TRP A 1 101 ? -5.625 -2.088 -11.517 1.00 92.31 101 TRP A N 1
ATOM 705 C CA . TRP A 1 101 ? -5.734 -2.805 -10.263 1.00 92.31 101 TRP A CA 1
ATOM 706 C C . TRP A 1 101 ? -7.196 -2.917 -9.844 1.00 92.31 101 TRP A C 1
ATOM 708 O O . TRP A 1 101 ? -8.029 -2.036 -10.130 1.00 92.31 101 TRP A O 1
ATOM 718 N N . ALA A 1 102 ? -7.493 -4.013 -9.160 1.00 91.25 102 ALA A N 1
ATOM 719 C CA . ALA A 1 102 ? -8.805 -4.348 -8.649 1.00 91.25 102 ALA A CA 1
ATOM 720 C C . ALA A 1 102 ? -8.729 -4.693 -7.162 1.00 91.25 102 ALA A C 1
ATOM 722 O O . ALA A 1 102 ? -7.747 -5.256 -6.685 1.00 91.25 102 ALA A O 1
ATOM 723 N N . TYR A 1 103 ? -9.792 -4.349 -6.445 1.00 91.69 103 TYR A N 1
ATOM 724 C CA . TYR A 1 103 ? -10.017 -4.729 -5.058 1.00 91.69 103 TYR A CA 1
ATOM 725 C C . TYR A 1 103 ? -11.329 -5.505 -4.991 1.00 91.69 103 TYR A C 1
ATOM 727 O O . TYR A 1 103 ? -12.349 -5.020 -5.485 1.00 91.69 103 TYR A O 1
ATOM 735 N N . GLU A 1 104 ? -11.296 -6.716 -4.436 1.00 89.62 104 GLU A N 1
ATOM 736 C CA . GLU A 1 104 ? -12.442 -7.638 -4.372 1.00 89.62 104 GLU A CA 1
ATOM 737 C C . GLU A 1 104 ? -13.123 -7.846 -5.736 1.00 89.62 104 GLU A C 1
ATOM 739 O O . GLU A 1 104 ? -14.342 -7.733 -5.878 1.00 89.62 104 GLU A O 1
ATOM 744 N N . GLY A 1 105 ? -12.318 -8.056 -6.783 1.00 86.31 105 GLY A N 1
ATOM 745 C CA . GLY A 1 105 ? -12.800 -8.232 -8.158 1.00 86.31 105 GLY A CA 1
ATOM 746 C C . GLY A 1 105 ? -13.369 -6.966 -8.813 1.00 86.31 105 GLY A C 1
ATOM 747 O O . GLY A 1 105 ? -13.817 -7.008 -9.957 1.00 86.31 105 GLY A O 1
ATOM 748 N N . ARG A 1 106 ? -13.353 -5.813 -8.132 1.00 87.94 106 ARG A N 1
ATOM 749 C CA . ARG A 1 106 ? -13.835 -4.535 -8.673 1.00 87.94 106 ARG A CA 1
ATOM 750 C C . ARG A 1 106 ? -12.662 -3.645 -9.033 1.00 87.94 106 ARG A C 1
ATOM 752 O O . ARG A 1 106 ? -11.870 -3.274 -8.169 1.00 87.94 106 ARG A O 1
ATOM 759 N N . SER A 1 107 ? -1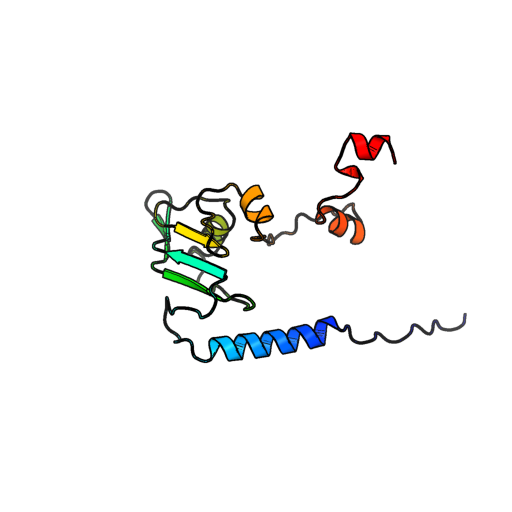2.595 -3.214 -10.291 1.00 87.69 107 SER A N 1
ATOM 760 C CA . SER A 1 107 ? -11.608 -2.211 -10.690 1.00 87.69 107 SER A CA 1
ATOM 761 C C . SER A 1 107 ? -11.834 -0.914 -9.908 1.00 87.69 107 SER A C 1
ATOM 763 O O . SER A 1 107 ? -12.914 -0.312 -9.949 1.00 87.69 107 SER A O 1
ATOM 765 N N . LEU A 1 108 ? -10.809 -0.500 -9.162 1.00 82.62 108 LEU A N 1
ATOM 766 C CA . LEU A 1 108 ? -10.766 0.788 -8.461 1.00 82.62 108 LEU A CA 1
ATOM 767 C C . LEU A 1 108 ? -9.851 1.790 -9.171 1.00 82.62 108 LEU A C 1
ATOM 769 O O . LEU A 1 108 ? -9.653 2.916 -8.707 1.00 82.62 108 LEU A O 1
ATOM 773 N N . SER A 1 109 ? -9.328 1.391 -10.329 1.00 76.00 109 SER A N 1
ATOM 774 C CA . SER A 1 109 ? -8.463 2.214 -11.157 1.00 76.00 109 SER A CA 1
ATOM 775 C C . SER A 1 109 ? -9.158 3.536 -11.503 1.00 76.00 109 SER A C 1
ATOM 777 O O . SER A 1 109 ? -10.319 3.562 -11.908 1.00 76.00 109 SER A O 1
ATOM 779 N N . ARG A 1 110 ? -8.432 4.653 -11.357 1.00 80.06 110 ARG A N 1
ATOM 780 C CA . ARG A 1 110 ? -8.877 6.029 -11.678 1.00 80.06 110 ARG A CA 1
ATOM 781 C C . ARG A 1 110 ? -9.978 6.612 -10.779 1.00 80.06 110 ARG A C 1
ATOM 783 O O . ARG A 1 110 ? -10.423 7.732 -11.041 1.00 80.06 110 ARG A O 1
ATOM 790 N N . LEU A 1 111 ? -10.395 5.919 -9.719 1.00 82.94 111 LEU A N 1
ATOM 791 C CA . LEU A 1 111 ? -11.323 6.490 -8.744 1.00 82.94 111 LEU A CA 1
ATOM 792 C C . LEU A 1 111 ? -10.621 7.501 -7.825 1.00 82.94 111 LEU A C 1
ATOM 794 O O . LEU A 1 111 ? -9.463 7.306 -7.463 1.00 82.94 111 LEU A O 1
ATOM 798 N N . PRO A 1 112 ? -11.318 8.574 -7.411 1.00 84.44 112 PRO A N 1
ATOM 799 C CA . PRO A 1 112 ? -10.782 9.500 -6.424 1.00 84.44 112 PRO A CA 1
ATOM 800 C C . PRO A 1 112 ? -10.676 8.838 -5.032 1.00 84.44 112 PRO A C 1
ATOM 802 O O . PRO A 1 112 ? -11.500 7.969 -4.713 1.00 84.44 112 PRO A O 1
ATOM 805 N N . PRO A 1 113 ? -9.751 9.291 -4.158 1.00 83.75 113 PRO A N 1
ATOM 806 C CA . PRO A 1 113 ? -9.452 8.649 -2.870 1.00 83.75 113 PRO A CA 1
ATOM 807 C C . PRO A 1 113 ? -10.671 8.417 -1.973 1.00 83.75 113 PRO A C 1
ATOM 809 O O . PRO A 1 113 ? -10.799 7.372 -1.345 1.00 83.75 113 PRO A O 1
ATOM 812 N N . HIS A 1 114 ? -11.621 9.357 -1.949 1.00 82.94 114 HIS A N 1
ATOM 813 C CA . HIS A 1 114 ? -12.830 9.241 -1.128 1.00 82.94 114 HIS A CA 1
ATOM 814 C C . HIS A 1 114 ? -13.747 8.083 -1.561 1.00 82.94 114 HIS A C 1
ATOM 816 O O . HIS A 1 114 ? -14.451 7.515 -0.730 1.00 82.94 114 HIS A O 1
ATOM 822 N N . ARG A 1 115 ? -13.749 7.707 -2.850 1.00 84.69 115 ARG A N 1
ATOM 823 C CA . ARG A 1 115 ? -14.499 6.538 -3.344 1.00 84.69 115 ARG A CA 1
ATOM 824 C C . ARG A 1 115 ? -13.748 5.239 -3.093 1.00 84.69 115 ARG A C 1
ATOM 826 O O . ARG A 1 115 ? -14.391 4.230 -2.834 1.00 84.69 115 ARG A O 1
ATOM 833 N N . VAL A 1 116 ? -12.418 5.274 -3.157 1.00 85.94 116 VAL A N 1
ATOM 834 C CA . VAL A 1 116 ? -11.549 4.136 -2.823 1.00 85.94 116 VAL A CA 1
ATOM 835 C C . VAL A 1 116 ? -11.691 3.780 -1.337 1.00 85.94 116 VAL A C 1
ATOM 837 O O . VAL A 1 116 ? -11.987 2.632 -1.013 1.00 85.94 116 VAL A O 1
ATOM 840 N N . ALA A 1 117 ? -11.641 4.780 -0.451 1.00 84.94 117 ALA A N 1
ATOM 841 C CA . ALA A 1 117 ? -11.839 4.606 0.990 1.00 84.94 117 ALA A CA 1
ATOM 842 C C . ALA A 1 117 ? -13.225 4.043 1.340 1.00 84.94 117 ALA A C 1
ATOM 844 O O . ALA A 1 117 ? -13.328 3.085 2.101 1.00 84.94 117 ALA A O 1
ATOM 845 N N . ARG A 1 118 ? -14.297 4.562 0.719 1.00 83.94 118 ARG A N 1
ATOM 846 C CA . ARG A 1 118 ? -15.669 4.038 0.894 1.00 83.94 118 ARG A CA 1
ATOM 847 C C . ARG A 1 118 ? -15.846 2.591 0.423 1.00 83.94 118 ARG A C 1
ATOM 849 O O . ARG A 1 118 ? -16.848 1.973 0.758 1.00 83.94 118 ARG A O 1
ATOM 856 N N . ARG A 1 119 ? -14.912 2.068 -0.373 1.00 83.75 119 ARG A N 1
ATOM 857 C CA . ARG A 1 119 ? -14.908 0.680 -0.848 1.00 83.75 119 ARG A CA 1
ATOM 858 C C . ARG A 1 119 ? -14.026 -0.244 -0.005 1.00 83.75 119 ARG A C 1
ATOM 860 O O . ARG A 1 119 ? -13.895 -1.397 -0.376 1.00 83.75 119 ARG A O 1
ATOM 867 N N . GLY A 1 120 ? -13.459 0.235 1.106 1.00 83.81 120 GLY A N 1
ATOM 868 C CA . GLY A 1 120 ? -12.716 -0.588 2.067 1.00 83.81 120 GLY A CA 1
ATOM 869 C C . GLY A 1 120 ? -11.193 -0.452 1.996 1.00 83.81 120 GLY A C 1
ATOM 870 O O . GLY A 1 120 ? -10.499 -0.931 2.889 1.00 83.81 120 GLY A O 1
ATOM 871 N N . VAL A 1 121 ? -10.649 0.257 1.000 1.00 85.94 121 VAL A N 1
ATOM 872 C CA . VAL A 1 121 ? -9.202 0.505 0.895 1.00 85.94 121 VAL A CA 1
ATOM 873 C C . VAL A 1 121 ? -8.856 1.803 1.618 1.00 85.94 121 VAL A C 1
ATOM 875 O O . VAL A 1 121 ? -8.958 2.899 1.064 1.00 85.94 121 VAL A O 1
ATOM 878 N N . VAL A 1 122 ? -8.460 1.681 2.884 1.00 85.25 122 VAL A N 1
ATOM 879 C CA . VAL A 1 122 ? -8.141 2.818 3.756 1.00 85.25 122 VAL A CA 1
ATOM 880 C C . VAL A 1 122 ? -6.631 2.946 3.940 1.00 85.25 122 VAL A C 1
ATOM 882 O O . VAL A 1 122 ? -5.916 1.960 4.101 1.00 85.25 122 VAL A O 1
ATOM 885 N N . ARG A 1 123 ? -6.142 4.188 3.930 1.00 83.31 123 ARG A N 1
ATOM 886 C CA . ARG A 1 123 ? -4.737 4.524 4.161 1.00 83.31 123 ARG A CA 1
ATOM 887 C C . ARG A 1 123 ? -4.556 5.147 5.535 1.00 83.31 123 ARG A C 1
ATOM 889 O O . ARG A 1 123 ? -5.172 6.169 5.829 1.00 83.31 123 ARG A O 1
ATOM 896 N N . THR A 1 124 ? -3.629 4.611 6.316 1.00 79.31 124 THR A N 1
ATOM 897 C CA . THR A 1 124 ? -3.070 5.316 7.470 1.00 79.31 124 THR A CA 1
ATOM 898 C C . THR A 1 124 ? -1.951 6.250 7.005 1.00 79.31 124 THR A C 1
ATOM 900 O O . THR A 1 124 ? -1.118 5.903 6.164 1.00 79.31 124 THR A O 1
ATOM 903 N N . PHE A 1 125 ? -1.946 7.482 7.508 1.00 73.44 125 PHE A N 1
ATOM 904 C CA . PHE A 1 125 ? -0.895 8.448 7.200 1.00 73.44 125 PHE A CA 1
ATOM 905 C C . PHE A 1 125 ? 0.187 8.375 8.273 1.00 73.44 125 PHE A C 1
ATOM 907 O O . PHE A 1 125 ? -0.125 8.359 9.460 1.00 73.44 125 PHE A O 1
ATOM 914 N N . GLN A 1 126 ? 1.453 8.357 7.847 1.00 60.44 126 GLN A N 1
ATOM 915 C CA . GLN A 1 126 ? 2.614 8.274 8.741 1.00 60.44 126 GLN A CA 1
ATOM 916 C C . GLN A 1 126 ? 2.642 9.408 9.777 1.00 60.44 126 GLN A C 1
ATOM 918 O O . GLN A 1 126 ? 3.093 9.205 10.898 1.00 60.44 126 GLN A O 1
ATOM 923 N N . LEU A 1 127 ? 2.108 10.580 9.423 1.00 58.00 127 LEU A N 1
ATOM 924 C CA . LEU A 1 127 ? 1.738 11.605 10.388 1.00 58.00 127 LEU A CA 1
ATOM 925 C C . LEU A 1 127 ? 0.217 11.578 10.550 1.00 58.00 127 LEU A C 1
ATOM 927 O O . LEU A 1 127 ? -0.520 12.019 9.663 1.00 58.00 127 LEU A O 1
ATOM 931 N N . THR A 1 128 ? -0.255 11.047 11.674 1.00 56.22 128 THR A N 1
ATOM 932 C CA . THR A 1 128 ? -1.671 11.092 12.031 1.00 56.22 128 THR A CA 1
ATOM 933 C C . THR A 1 128 ? -2.087 12.549 12.179 1.00 56.22 128 THR A C 1
ATOM 935 O O . THR A 1 128 ? -1.710 13.215 13.141 1.00 56.22 128 THR A O 1
ATOM 938 N N . LYS A 1 129 ? -2.895 13.054 11.244 1.00 58.41 129 LYS A N 1
ATOM 939 C CA . LYS A 1 129 ? -3.625 14.317 11.417 1.00 58.41 129 LYS A CA 1
ATOM 940 C C . LYS A 1 129 ? -4.801 14.102 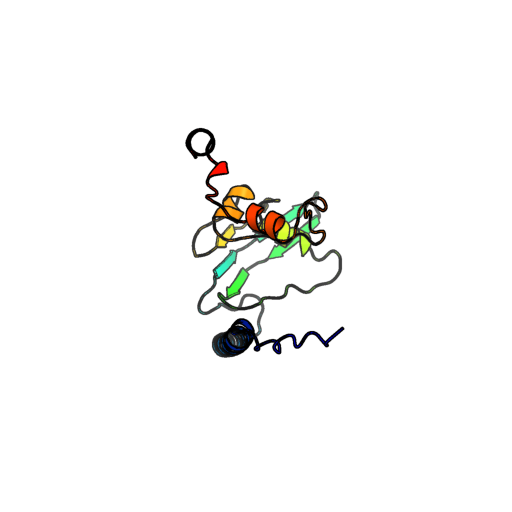12.378 1.00 58.41 129 LYS A C 1
ATOM 942 O O . LYS A 1 129 ? -5.951 14.304 12.007 1.00 58.41 129 LYS A O 1
ATOM 947 N N . ALA A 1 130 ? -4.511 13.620 13.584 1.00 60.91 130 ALA A N 1
ATOM 948 C CA . ALA A 1 130 ? -5.484 13.574 14.662 1.00 60.91 130 ALA A CA 1
ATOM 949 C C . ALA A 1 130 ? -5.746 15.009 15.131 1.00 60.91 130 ALA A C 1
ATOM 951 O O . ALA A 1 130 ? -4.829 15.835 15.192 1.00 60.91 130 ALA A O 1
ATOM 952 N N . LEU A 1 131 ? -7.000 15.325 15.440 1.00 62.25 131 LEU A N 1
ATOM 953 C CA . LEU A 1 131 ? -7.344 16.638 15.963 1.00 62.25 131 LEU A CA 1
ATOM 954 C C . LEU A 1 131 ? -6.927 16.662 17.433 1.00 62.25 131 LEU A C 1
ATOM 956 O O . LEU A 1 131 ? -7.640 16.171 18.302 1.00 62.25 131 LEU A O 1
ATOM 960 N N . ALA A 1 132 ? -5.750 17.234 17.700 1.00 62.03 132 ALA A N 1
ATOM 961 C CA . ALA A 1 132 ? -5.123 17.259 19.026 1.00 62.03 132 ALA A CA 1
ATOM 962 C C . ALA A 1 132 ? -5.959 17.967 20.109 1.00 62.03 132 ALA A C 1
ATOM 964 O O . ALA A 1 132 ? -5.686 17.822 21.294 1.00 62.03 132 ALA A O 1
ATOM 965 N N . LYS A 1 133 ? -6.973 18.743 19.707 1.00 71.56 133 LYS A N 1
ATOM 966 C CA . LYS A 1 133 ? -7.915 19.416 20.613 1.00 71.56 133 LYS A CA 1
ATOM 967 C C . LYS A 1 133 ? -9.108 18.543 21.024 1.00 71.56 133 LYS A C 1
ATOM 969 O O . LYS A 1 133 ? -9.934 19.002 21.802 1.00 71.56 133 LYS A O 1
ATOM 974 N N . LEU A 1 134 ? -9.232 17.337 20.474 1.00 73.94 134 LEU A N 1
ATOM 975 C CA . LEU A 1 134 ? -10.335 16.418 20.742 1.00 73.94 134 LEU A CA 1
ATOM 976 C C . LEU A 1 134 ? -9.872 15.258 21.622 1.00 73.94 134 LEU A C 1
ATOM 978 O O . LEU A 1 134 ? -8.716 14.839 21.555 1.00 73.94 134 LEU A O 1
ATOM 982 N N . THR A 1 135 ? -10.791 14.706 22.416 1.00 82.31 135 THR A N 1
ATOM 983 C CA . THR A 1 135 ? -10.515 13.488 23.184 1.00 82.31 135 THR A CA 1
ATOM 984 C C . THR A 1 135 ? -10.263 12.300 22.244 1.00 82.31 135 THR A C 1
ATOM 986 O O . THR A 1 135 ? -10.574 12.344 21.048 1.00 82.31 135 THR A O 1
ATOM 989 N N . VAL A 1 136 ? -9.703 11.206 22.770 1.00 78.25 136 VAL A N 1
ATOM 990 C CA . VAL A 1 136 ? -9.526 9.961 21.998 1.00 78.25 136 VAL A CA 1
ATOM 991 C C . VAL A 1 136 ? -10.872 9.463 21.466 1.00 78.25 136 VAL A C 1
ATOM 993 O O . VAL A 1 136 ? -10.974 9.112 20.292 1.00 78.25 136 VAL A O 1
ATOM 996 N N . LEU A 1 137 ? -11.915 9.502 22.303 1.00 79.62 137 LEU A N 1
ATOM 997 C CA . LEU A 1 137 ? -13.262 9.081 21.927 1.00 79.62 137 LEU A CA 1
ATOM 998 C C . LEU A 1 137 ? -13.823 9.930 20.779 1.00 79.62 137 LEU A C 1
ATOM 1000 O O . LEU A 1 137 ? -14.407 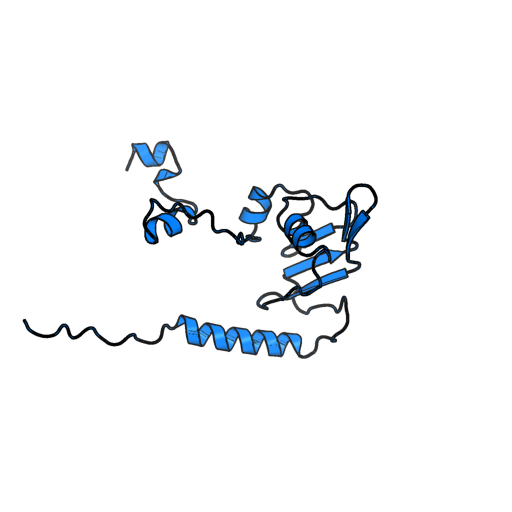9.393 19.842 1.00 79.62 137 LEU A O 1
ATOM 1004 N N . ASP A 1 138 ? -13.594 11.240 20.807 1.00 74.00 138 ASP A N 1
ATOM 1005 C CA . ASP A 1 138 ? -14.065 12.142 19.755 1.00 74.00 138 ASP A CA 1
ATOM 1006 C C . ASP A 1 138 ? -13.296 11.956 18.440 1.00 74.00 138 ASP A C 1
ATOM 1008 O O . ASP A 1 138 ? -13.895 11.995 17.366 1.00 74.00 138 ASP A O 1
ATOM 1012 N N . ASN A 1 139 ? -11.993 11.655 18.496 1.00 75.88 139 ASN A N 1
ATOM 1013 C CA . ASN A 1 139 ? -11.237 11.263 17.302 1.00 75.88 139 ASN A CA 1
ATOM 1014 C C . ASN A 1 139 ? -11.762 9.948 16.698 1.00 75.88 139 ASN A C 1
ATOM 1016 O O . ASN A 1 139 ? -11.815 9.824 15.476 1.00 75.88 139 ASN A O 1
ATOM 1020 N N . MET A 1 140 ? -12.185 8.985 17.525 1.00 77.88 140 MET A N 1
ATOM 1021 C CA . MET A 1 140 ? -12.793 7.740 17.038 1.00 77.88 140 MET A CA 1
ATOM 1022 C C . MET A 1 140 ? -14.176 7.977 16.417 1.00 77.88 140 MET A C 1
ATOM 1024 O O . MET A 1 140 ? -14.486 7.398 15.376 1.00 77.88 140 MET A O 1
ATOM 1028 N N . ARG A 1 141 ? -14.986 8.872 16.999 1.00 72.06 141 ARG A N 1
ATOM 1029 C CA . ARG A 1 141 ? -16.304 9.252 16.457 1.00 72.06 141 ARG A CA 1
ATOM 1030 C C . ARG A 1 141 ? -16.213 9.860 15.058 1.00 72.06 141 ARG A C 1
ATOM 1032 O O . ARG A 1 141 ? -17.086 9.596 14.243 1.00 72.06 141 ARG A O 1
ATOM 1039 N N . LEU A 1 142 ? -15.144 10.597 14.751 1.00 68.50 142 LEU A N 1
ATOM 1040 C CA . LEU A 1 142 ? -14.917 11.172 13.417 1.00 68.50 142 LEU A CA 1
ATOM 1041 C C . LEU A 1 142 ? -14.651 10.129 12.322 1.00 68.50 142 LEU A C 1
ATOM 1043 O O . LEU A 1 142 ? -14.834 10.424 11.144 1.00 68.50 142 LEU A O 1
ATOM 1047 N N . GLY A 1 143 ? -14.191 8.930 12.687 1.00 63.78 143 GLY A N 1
ATOM 1048 C CA . GLY A 1 143 ? -13.998 7.831 11.740 1.00 63.78 143 GLY A CA 1
ATOM 1049 C C . GLY A 1 143 ? -15.275 7.038 11.451 1.00 63.78 143 GLY A C 1
ATOM 1050 O O . GLY A 1 143 ? -15.328 6.319 10.453 1.00 63.78 143 GLY A O 1
ATOM 1051 N N . ALA A 1 144 ? -16.293 7.153 12.309 1.00 62.31 144 ALA A N 1
ATOM 1052 C CA . ALA A 1 144 ? -17.546 6.421 12.188 1.00 62.31 144 ALA A CA 1
ATOM 1053 C C . ALA A 1 144 ? -18.528 7.167 11.275 1.00 62.31 144 ALA A C 1
ATOM 1055 O O . ALA A 1 144 ? -18.891 8.305 11.543 1.00 62.31 144 ALA A O 1
ATOM 1056 N N . THR A 1 145 ? -18.989 6.510 10.213 1.00 58.72 145 THR A N 1
ATOM 1057 C CA . THR A 1 145 ? -20.019 7.038 9.303 1.00 58.72 145 THR A CA 1
ATOM 1058 C C . THR A 1 145 ? -21.426 6.832 9.866 1.00 58.72 145 THR A C 1
ATOM 1060 O O . THR A 1 145 ? -21.667 5.816 10.517 1.00 58.72 145 THR A O 1
ATOM 1063 N N . GLY A 1 146 ? -22.378 7.710 9.540 1.00 61.06 146 GLY A N 1
ATOM 1064 C CA . GLY A 1 146 ? -23.788 7.565 9.922 1.00 61.06 146 GLY A CA 1
ATOM 1065 C C . GLY A 1 146 ? -24.121 8.131 11.303 1.00 61.06 146 GLY A C 1
ATOM 1066 O O . GLY A 1 146 ? -25.086 7.694 11.927 1.00 61.06 146 GLY A O 1
ATOM 1067 N N . GLN A 1 147 ? -23.322 9.077 11.803 1.00 61.53 147 GLN A N 1
ATOM 1068 C CA . GLN A 1 147 ? -23.630 9.781 13.048 1.00 61.53 147 GLN A CA 1
ATOM 1069 C C . GLN A 1 147 ? -24.877 10.658 12.861 1.00 61.53 147 GLN A C 1
ATOM 1071 O O . GLN A 1 147 ? -25.051 11.288 11.819 1.00 61.53 147 GLN A O 1
ATOM 1076 N N . SER A 1 148 ? -25.738 10.739 13.880 1.00 57.59 148 SER A N 1
ATOM 1077 C CA . SER A 1 148 ? -27.003 11.497 13.829 1.00 57.59 148 SER A CA 1
ATOM 1078 C C . SER A 1 148 ? -26.816 12.967 13.421 1.00 57.59 148 SER A C 1
ATOM 1080 O O . SER A 1 148 ? -27.650 13.523 12.705 1.00 57.59 148 SER A O 1
ATOM 1082 N N . GLY A 1 149 ? -25.679 13.566 13.791 1.00 59.88 149 GLY A N 1
ATOM 1083 C CA . GLY A 1 149 ? -25.294 14.933 13.427 1.00 59.88 149 GLY A CA 1
ATOM 1084 C C . GLY A 1 149 ? -24.795 15.136 11.987 1.00 59.88 149 GLY A C 1
ATOM 1085 O O . GLY A 1 149 ? -24.526 16.272 11.609 1.00 59.88 149 GLY A O 1
ATOM 1086 N N . GLU A 1 150 ? -24.662 14.086 11.165 1.00 64.56 150 GLU A N 1
ATOM 1087 C CA . GLU A 1 150 ? -24.229 14.203 9.757 1.00 64.56 150 GLU A CA 1
ATOM 1088 C C . GLU A 1 150 ? -25.345 14.688 8.818 1.00 64.56 150 GLU A C 1
ATOM 1090 O O . GLU A 1 150 ? -25.068 15.098 7.688 1.00 64.56 150 GLU A O 1
ATOM 1095 N N . SER A 1 151 ? -26.606 14.658 9.263 1.00 60.97 151 SER A N 1
ATOM 1096 C CA . SER A 1 151 ? -27.745 15.142 8.482 1.00 60.97 151 SER A CA 1
ATOM 1097 C C . SER A 1 151 ? -28.316 16.424 9.085 1.00 60.97 151 SER A C 1
ATOM 1099 O O . SER A 1 151 ? -28.628 16.485 10.272 1.00 60.97 151 SER A O 1
ATOM 1101 N N . PHE A 1 152 ? -28.491 17.452 8.251 1.00 62.41 152 PHE A N 1
ATOM 1102 C CA . PHE A 1 152 ? -29.026 18.748 8.686 1.00 62.41 152 PHE A CA 1
ATOM 1103 C C . PHE A 1 152 ? -30.443 18.627 9.274 1.00 62.41 152 PHE A C 1
ATOM 1105 O O . PHE A 1 152 ? -30.785 19.328 10.217 1.00 62.41 152 PHE A O 1
ATOM 1112 N N . LEU A 1 153 ? -31.249 17.693 8.753 1.00 66.56 153 LEU A N 1
ATOM 1113 C CA . LEU A 1 153 ? -32.577 17.382 9.288 1.00 66.56 153 LEU A CA 1
ATOM 1114 C C . LEU A 1 153 ? -32.497 16.593 10.606 1.00 66.56 153 LEU A C 1
ATOM 1116 O O . LEU A 1 153 ? -33.221 16.914 11.538 1.00 66.56 153 LEU A O 1
ATOM 1120 N N . GLY A 1 154 ? -31.598 15.610 10.731 1.00 59.19 154 GLY A N 1
ATOM 1121 C CA . GLY A 1 154 ? -31.434 14.837 11.970 1.00 59.19 154 GLY A CA 1
ATOM 1122 C C . GLY A 1 154 ? -30.895 15.662 13.140 1.00 59.19 154 GLY A C 1
ATOM 1123 O O . GLY A 1 154 ? -31.279 15.416 14.280 1.00 59.19 154 GLY A O 1
ATOM 1124 N N . ALA A 1 155 ? -30.081 16.683 12.857 1.00 58.25 155 ALA A N 1
ATOM 1125 C CA . ALA A 1 155 ? -29.575 17.624 13.856 1.00 58.25 155 ALA A CA 1
ATOM 1126 C C . ALA A 1 155 ? -30.628 18.632 14.354 1.00 58.25 155 ALA A C 1
ATOM 1128 O O . ALA A 1 155 ? -30.450 19.204 15.423 1.00 58.25 155 ALA A O 1
ATOM 1129 N N . LEU A 1 156 ? -31.701 18.873 13.588 1.00 61.62 156 LEU A N 1
ATOM 1130 C CA . LEU A 1 156 ? -32.766 19.814 13.961 1.00 61.62 156 LEU A CA 1
ATOM 1131 C C . LEU A 1 156 ? -33.914 19.152 14.745 1.00 61.62 156 LEU A C 1
ATOM 1133 O O . LEU A 1 156 ? -34.719 19.857 15.348 1.00 61.62 156 LEU A O 1
ATOM 1137 N N . PHE A 1 157 ? -34.011 17.818 14.703 1.00 61.84 157 PHE A N 1
ATOM 1138 C CA . PHE A 1 157 ? -35.121 17.037 15.270 1.00 61.84 157 PHE A CA 1
ATOM 1139 C C . PHE A 1 157 ? -34.680 15.971 16.296 1.00 61.84 157 PHE A C 1
ATOM 1141 O O . PHE A 1 157 ? -35.452 15.057 16.584 1.00 61.84 157 PHE A O 1
ATOM 1148 N N . THR A 1 158 ? -33.466 16.088 16.847 1.00 53.41 158 THR A N 1
ATOM 1149 C CA . THR A 1 158 ? -32.989 15.328 18.022 1.00 53.41 158 THR A CA 1
ATOM 1150 C C . THR A 1 158 ? -32.707 16.300 19.156 1.00 53.41 158 THR A C 1
ATOM 1152 O O . THR A 1 158 ? -33.113 16.001 20.298 1.00 53.41 158 THR A O 1
#